Protein AF-A0A3E0H3P3-F1 (afdb_monomer_lite)

pLDDT: mean 79.98, std 15.92, range [43.03, 96.5]

Organism: NCBI:txid748120

Radius of gyration: 44.99 Å; chains: 1; bounding box: 65×54×140 Å

Sequence (161 aa):
MTDKDEIGQVSVKVLLSGLMDFRFHQYLTMQLLPVFYALLLLAALLVFAALNALAFWLSPIAGMVMLVITPLALIIVFAVIRAALEFLVMAYRIMQTVHSMDRIPSQVDNLNSKVDGISDDVDTFKSQIAHIQNKVDGVTDTISFLNVLSAPGRLSKKIFK

InterPro domains:
  IPR025557 Protein of unknown function DUF4282 [PF14110] (21-102)

Structure (mmCIF, N/CA/C/O backbone):
data_AF-A0A3E0H3P3-F1
#
_entry.id   AF-A0A3E0H3P3-F1
#
loop_
_atom_site.group_PDB
_atom_site.id
_atom_site.type_symbol
_atom_site.label_atom_id
_atom_site.label_alt_id
_atom_site.label_comp_id
_atom_site.label_asym_id
_atom_site.label_entity_id
_atom_site.label_seq_id
_atom_site.pdbx_PDB_ins_code
_atom_site.Cartn_x
_atom_site.Cartn_y
_atom_site.Cartn_z
_atom_site.occupancy
_atom_site.B_iso_or_equiv
_atom_site.auth_seq_id
_atom_site.auth_comp_id
_atom_site.auth_asym_id
_atom_site.auth_atom_id
_atom_site.pdbx_PDB_model_num
ATOM 1 N N . MET A 1 1 ? -7.401 -44.724 -35.260 1.00 51.75 1 MET A N 1
ATOM 2 C CA . MET A 1 1 ? -6.099 -44.086 -34.959 1.00 51.75 1 MET A CA 1
ATOM 3 C C . MET A 1 1 ? -6.359 -42.605 -34.676 1.00 51.75 1 MET A C 1
ATOM 5 O O . MET A 1 1 ? -5.791 -41.756 -35.339 1.00 51.75 1 MET A O 1
ATOM 9 N N . THR A 1 2 ? -7.300 -42.315 -33.762 1.00 54.94 2 THR A N 1
ATOM 10 C CA . THR A 1 2 ? -7.982 -41.003 -33.660 1.00 54.94 2 THR A CA 1
ATOM 11 C C . THR A 1 2 ? -8.506 -40.793 -32.234 1.00 54.94 2 THR A C 1
ATOM 13 O O . THR A 1 2 ? -9.690 -40.590 -32.025 1.00 54.94 2 THR A O 1
ATOM 16 N N . ASP A 1 3 ? -7.643 -40.982 -31.237 1.00 56.16 3 ASP A N 1
ATOM 17 C CA . ASP A 1 3 ? -8.025 -40.830 -29.816 1.00 56.16 3 ASP A CA 1
ATOM 18 C C . ASP A 1 3 ? -6.944 -40.106 -28.992 1.00 56.16 3 ASP A C 1
ATOM 20 O O . ASP A 1 3 ? -7.195 -39.589 -27.910 1.00 56.16 3 ASP A O 1
ATOM 24 N N . LYS A 1 4 ? -5.717 -39.982 -29.526 1.00 57.56 4 LYS A N 1
ATOM 25 C CA . LYS A 1 4 ? -4.612 -39.292 -28.839 1.00 57.56 4 LYS A CA 1
ATOM 26 C C . LYS A 1 4 ? -4.562 -37.785 -29.103 1.00 57.56 4 LYS A C 1
ATOM 28 O O . LYS A 1 4 ? -3.938 -37.061 -28.330 1.00 57.56 4 LYS A O 1
ATOM 33 N N . ASP A 1 5 ? -5.243 -37.312 -30.144 1.00 57.84 5 ASP A N 1
ATOM 34 C CA . ASP A 1 5 ? -5.150 -35.920 -30.599 1.00 57.84 5 ASP A CA 1
ATOM 35 C C . ASP A 1 5 ? -6.165 -35.008 -29.880 1.00 57.84 5 ASP A C 1
ATOM 37 O O . ASP A 1 5 ? -5.899 -33.826 -29.659 1.00 57.84 5 ASP A O 1
ATOM 41 N N . GLU A 1 6 ? -7.299 -35.561 -29.432 1.00 58.53 6 GLU A N 1
ATOM 42 C CA . GLU A 1 6 ? -8.328 -34.822 -28.685 1.00 58.53 6 GLU A CA 1
ATOM 43 C C . GLU A 1 6 ? -7.904 -34.538 -27.237 1.00 58.53 6 GLU A C 1
ATOM 45 O O . GLU A 1 6 ? -8.085 -33.427 -26.737 1.00 58.53 6 GLU A O 1
ATOM 50 N N . ILE A 1 7 ? -7.249 -35.496 -26.577 1.00 57.56 7 ILE A N 1
ATOM 51 C CA . ILE A 1 7 ? -6.833 -35.365 -25.170 1.00 57.56 7 ILE A CA 1
ATOM 52 C C . ILE A 1 7 ? -5.727 -34.304 -25.014 1.00 57.56 7 ILE A C 1
ATOM 54 O O . ILE A 1 7 ? -5.715 -33.543 -24.042 1.00 57.56 7 ILE A O 1
ATOM 58 N N . GLY A 1 8 ? -4.831 -34.189 -26.002 1.00 59.94 8 GLY A N 1
ATOM 59 C CA . GLY A 1 8 ? -3.791 -33.155 -26.032 1.00 59.94 8 GLY A CA 1
ATOM 60 C C . GLY A 1 8 ? -4.356 -31.743 -26.212 1.00 59.94 8 GLY A C 1
ATOM 61 O O . GLY A 1 8 ? -3.953 -30.819 -25.506 1.00 59.94 8 GLY A O 1
ATOM 62 N N . GLN A 1 9 ? -5.339 -31.576 -27.101 1.00 58.94 9 GLN A N 1
ATOM 63 C CA . GLN A 1 9 ? -5.977 -30.282 -27.368 1.00 58.94 9 GLN A CA 1
ATOM 64 C C . GLN A 1 9 ? -6.829 -29.799 -26.187 1.00 58.94 9 GLN A C 1
ATOM 66 O O . GLN A 1 9 ? -6.797 -28.615 -25.847 1.00 58.94 9 GLN A O 1
ATOM 71 N N . VAL A 1 10 ? -7.550 -30.704 -25.515 1.00 60.62 10 VAL A N 1
ATOM 72 C CA . VAL A 1 10 ? -8.340 -30.371 -24.319 1.00 60.62 10 VAL A CA 1
ATOM 73 C C . VAL A 1 10 ? -7.426 -29.944 -23.171 1.00 60.62 10 VAL A C 1
ATOM 75 O O . VAL A 1 10 ? -7.698 -28.932 -22.532 1.00 60.62 10 VAL A O 1
ATOM 78 N N . SER A 1 11 ? -6.301 -30.633 -22.959 1.00 61.62 11 SER A N 1
ATOM 79 C CA . SER A 1 11 ? -5.334 -30.270 -21.917 1.00 61.62 11 SER A CA 1
ATOM 80 C C . SER A 1 11 ? -4.722 -28.886 -22.162 1.00 61.62 11 SER A C 1
ATOM 82 O O . SER A 1 11 ? -4.732 -28.036 -21.274 1.00 61.62 11 SER A O 1
ATOM 84 N N . VAL A 1 12 ? -4.300 -28.587 -23.394 1.00 64.25 12 VAL A N 1
ATOM 85 C CA . VAL A 1 12 ? -3.736 -27.268 -23.735 1.00 64.25 12 VAL A CA 1
ATOM 86 C C . VAL A 1 12 ? -4.779 -26.155 -23.592 1.00 64.25 12 VAL A C 1
ATOM 88 O O . VAL A 1 12 ? -4.483 -25.097 -23.040 1.00 64.25 12 VAL A O 1
ATOM 91 N N . LYS A 1 13 ? -6.023 -26.384 -24.024 1.00 63.00 13 LYS A N 1
ATOM 92 C CA . LYS A 1 13 ? -7.090 -25.376 -23.950 1.00 63.00 13 LYS A CA 1
ATOM 93 C C . LYS A 1 13 ? -7.566 -25.125 -22.515 1.00 63.00 13 LYS A C 1
ATOM 95 O O . LYS A 1 13 ? -7.874 -23.984 -22.174 1.00 63.00 13 LYS A O 1
ATOM 100 N N . VAL A 1 14 ? -7.584 -26.156 -21.669 1.00 64.88 14 VAL A N 1
ATOM 101 C CA . VAL A 1 14 ? -7.892 -26.046 -20.233 1.00 64.88 14 VAL A CA 1
ATOM 102 C C . VAL A 1 14 ? -6.769 -25.320 -19.490 1.00 64.88 14 VAL A C 1
ATOM 104 O O . VAL A 1 14 ? -7.058 -24.429 -18.695 1.00 64.88 14 VAL A O 1
ATOM 107 N N . LEU A 1 15 ? -5.500 -25.608 -19.802 1.00 61.44 15 LEU A N 1
ATOM 108 C CA . LEU A 1 15 ? -4.360 -24.894 -19.217 1.00 61.44 15 LEU A CA 1
ATOM 109 C C . LEU A 1 15 ? -4.334 -23.415 -19.636 1.00 61.44 15 LEU A C 1
ATOM 111 O O . LEU A 1 15 ? -4.132 -22.549 -18.790 1.00 61.44 15 LEU A O 1
ATOM 115 N N . LEU A 1 16 ? -4.625 -23.101 -20.902 1.00 64.25 16 LEU A N 1
ATOM 116 C CA . LEU A 1 16 ? -4.730 -21.716 -21.380 1.00 64.25 16 LEU A CA 1
ATOM 117 C C . LEU A 1 16 ? -5.948 -20.974 -20.808 1.00 64.25 16 LEU A C 1
ATOM 119 O O . LEU A 1 16 ? -5.862 -19.774 -20.564 1.00 64.25 16 LEU A O 1
ATOM 123 N N . SER A 1 17 ? -7.059 -21.670 -20.552 1.00 64.50 17 SER A N 1
ATOM 124 C CA . SER A 1 17 ? -8.247 -21.066 -19.927 1.00 64.50 17 SER A CA 1
ATOM 125 C C . SER A 1 17 ? -8.041 -20.811 -18.432 1.00 64.50 17 SER A C 1
ATOM 127 O O . SER A 1 17 ? -8.492 -19.789 -17.931 1.00 64.50 17 SER A O 1
ATOM 129 N N . GLY A 1 18 ? -7.299 -21.679 -17.733 1.00 60.53 18 GLY A N 1
ATOM 130 C CA . GLY A 1 18 ? -6.905 -21.462 -16.337 1.00 60.53 18 GLY A CA 1
ATOM 131 C C . GLY A 1 18 ? -5.878 -20.336 -16.159 1.00 60.53 18 GLY A C 1
ATOM 132 O O . GLY A 1 18 ? -5.920 -19.621 -15.165 1.00 60.53 18 GLY A O 1
ATOM 133 N N . LEU A 1 19 ? -4.995 -20.125 -17.142 1.00 61.16 19 LEU A N 1
ATOM 134 C CA . LEU A 1 19 ? -4.059 -18.991 -17.180 1.00 61.16 19 LEU A CA 1
ATOM 135 C C . LEU A 1 19 ? -4.726 -17.655 -17.566 1.00 61.16 19 LEU A C 1
ATOM 137 O O . LEU A 1 19 ? -4.153 -16.602 -17.299 1.00 61.16 19 LEU A O 1
ATOM 141 N N . MET A 1 20 ? -5.923 -17.688 -18.166 1.00 63.06 20 MET A N 1
ATOM 142 C CA . MET A 1 20 ? -6.737 -16.509 -18.500 1.00 63.06 20 MET A CA 1
ATOM 143 C C . MET A 1 20 ? -7.925 -16.277 -17.550 1.00 63.06 20 MET A C 1
ATOM 145 O O . MET A 1 20 ? -8.772 -15.429 -17.840 1.00 63.06 20 MET A O 1
ATOM 149 N N . ASP A 1 21 ? -8.007 -16.966 -16.406 1.00 56.78 21 ASP A N 1
ATOM 150 C CA . ASP A 1 21 ? -9.011 -16.644 -15.386 1.00 56.78 21 ASP A CA 1
ATOM 151 C C . ASP A 1 21 ? -8.553 -15.438 -14.548 1.00 56.78 21 ASP A C 1
ATOM 153 O O . ASP A 1 21 ? -8.061 -15.540 -13.426 1.00 56.78 21 ASP A O 1
ATOM 157 N N . PHE A 1 22 ? -8.695 -14.252 -15.140 1.00 57.97 22 PHE A N 1
ATOM 158 C CA . PHE A 1 22 ? -8.432 -12.956 -14.510 1.00 57.97 22 PHE A CA 1
ATOM 159 C C . PHE A 1 22 ? -9.593 -12.489 -13.615 1.00 57.97 22 PHE A C 1
ATOM 161 O O . PHE A 1 22 ? -9.761 -11.287 -13.385 1.00 57.97 22 PHE A O 1
ATO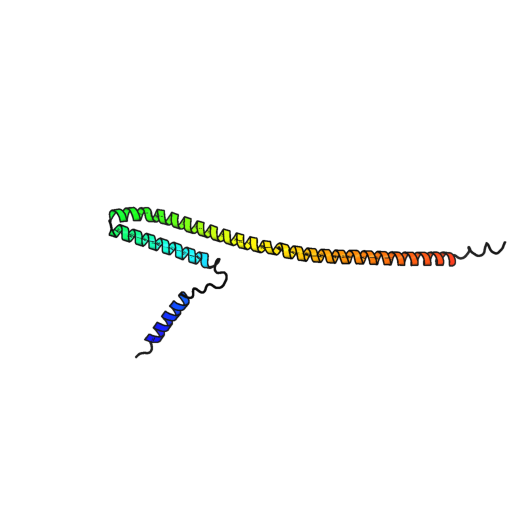M 168 N N . ARG A 1 23 ? -10.432 -13.399 -13.093 1.00 53.72 23 ARG A N 1
ATOM 169 C CA . ARG A 1 23 ? -11.487 -13.050 -12.132 1.00 53.72 23 ARG A CA 1
ATOM 170 C C . ARG A 1 23 ? -10.904 -12.756 -10.750 1.00 53.72 23 ARG A C 1
ATOM 172 O O . ARG A 1 23 ? -11.091 -13.494 -9.790 1.00 53.72 23 ARG A O 1
ATOM 179 N N . PHE A 1 24 ? -10.294 -11.582 -10.640 1.00 47.59 24 PHE A N 1
ATOM 180 C CA . PHE A 1 24 ? -9.865 -10.937 -9.405 1.00 47.59 24 PHE A CA 1
ATOM 181 C C . PHE A 1 24 ? -11.060 -10.618 -8.492 1.00 47.59 24 PHE A C 1
ATOM 183 O O . PHE A 1 24 ? -11.578 -9.505 -8.480 1.00 47.59 24 PHE A O 1
ATOM 190 N N . HIS A 1 25 ? -11.508 -11.592 -7.708 1.00 47.91 25 HIS A N 1
ATOM 191 C CA . HIS A 1 25 ? -12.304 -11.334 -6.515 1.00 47.91 25 HIS A CA 1
ATOM 192 C C . HIS A 1 25 ? -11.373 -11.594 -5.334 1.00 47.91 25 HIS A C 1
ATOM 194 O O . HIS A 1 25 ? -10.915 -12.720 -5.181 1.00 47.91 25 HIS A O 1
ATOM 200 N N . GLN A 1 26 ? -11.131 -10.560 -4.513 1.00 47.66 26 GLN A N 1
ATOM 201 C CA . GLN A 1 26 ? -10.590 -10.655 -3.143 1.00 47.66 26 GLN A CA 1
ATOM 202 C C . GLN A 1 26 ? -9.058 -10.437 -2.978 1.00 47.66 26 GLN A C 1
ATOM 204 O O . GLN A 1 26 ? -8.245 -11.333 -3.147 1.00 47.66 26 GLN A O 1
ATOM 209 N N . TYR A 1 27 ? -8.675 -9.210 -2.585 1.00 43.03 27 TYR A N 1
ATOM 210 C CA . TYR A 1 27 ? -7.400 -8.822 -1.930 1.00 43.03 27 TYR A CA 1
ATOM 211 C C . TYR A 1 27 ? -6.058 -9.265 -2.565 1.00 43.03 27 TYR A C 1
ATOM 213 O O . TYR A 1 27 ? -5.101 -9.582 -1.861 1.00 43.03 27 TYR A O 1
ATOM 221 N N . LEU A 1 28 ? -5.934 -9.211 -3.894 1.00 48.31 28 LEU A N 1
ATOM 222 C CA . LEU A 1 28 ? -4.704 -9.576 -4.617 1.00 48.31 28 LEU A CA 1
ATOM 223 C C . LEU A 1 28 ? -3.555 -8.540 -4.586 1.00 48.31 28 LEU A C 1
ATOM 225 O O . LEU A 1 28 ? -2.496 -8.780 -5.166 1.00 48.31 28 LEU A O 1
ATOM 229 N N . THR A 1 29 ? -3.704 -7.392 -3.927 1.00 56.38 29 THR A N 1
ATOM 230 C CA . THR A 1 29 ? -2.728 -6.288 -4.027 1.00 56.38 29 THR A CA 1
ATOM 231 C C . THR A 1 29 ? -1.360 -6.595 -3.413 1.00 56.38 29 THR A C 1
ATOM 233 O O . THR A 1 29 ? -0.354 -6.106 -3.919 1.00 56.38 29 THR A O 1
ATOM 236 N N . MET A 1 30 ? -1.279 -7.432 -2.373 1.00 54.88 30 MET A N 1
ATOM 237 C CA . MET A 1 30 ? -0.003 -7.680 -1.683 1.00 54.88 30 MET A CA 1
ATOM 238 C C . MET A 1 30 ? 0.795 -8.859 -2.253 1.00 54.88 30 MET A C 1
ATOM 240 O O . MET A 1 30 ? 2.020 -8.876 -2.158 1.00 54.88 30 MET A O 1
ATOM 244 N N . GLN A 1 31 ? 0.116 -9.833 -2.867 1.00 56.31 31 GLN A N 1
ATOM 245 C CA . GLN A 1 31 ? 0.744 -11.049 -3.395 1.00 56.31 31 GLN A CA 1
ATOM 246 C C . GLN A 1 31 ? 1.089 -10.939 -4.888 1.00 56.31 31 GLN A C 1
ATOM 248 O O . GLN A 1 31 ? 2.040 -11.571 -5.343 1.00 56.31 31 GLN A O 1
ATOM 253 N N . LEU A 1 32 ? 0.379 -10.092 -5.646 1.00 62.34 32 LEU A N 1
ATOM 254 C CA . LEU A 1 32 ? 0.699 -9.826 -7.051 1.00 62.34 32 LEU A CA 1
ATOM 255 C C . LEU A 1 32 ? 1.846 -8.834 -7.250 1.00 62.34 32 LEU A C 1
ATOM 257 O O . LEU A 1 32 ? 2.364 -8.752 -8.357 1.00 62.34 32 LEU A O 1
ATOM 261 N N . LEU A 1 33 ? 2.265 -8.088 -6.224 1.00 72.44 33 LEU A N 1
ATOM 262 C CA . LEU A 1 33 ? 3.314 -7.074 -6.359 1.00 72.44 33 LEU A CA 1
ATOM 263 C C . LEU A 1 33 ? 4.630 -7.599 -6.985 1.00 72.44 33 LEU A C 1
ATOM 265 O O . LEU A 1 33 ? 5.115 -6.966 -7.926 1.00 72.44 33 LEU A O 1
ATOM 269 N N . PRO A 1 34 ? 5.194 -8.755 -6.566 1.00 73.56 34 PRO A N 1
ATOM 270 C CA . PRO A 1 34 ? 6.379 -9.317 -7.222 1.00 73.56 34 PRO A CA 1
ATOM 271 C C . PRO A 1 34 ? 6.110 -9.812 -8.653 1.00 73.56 34 PRO A C 1
ATOM 273 O O . PRO A 1 34 ? 6.991 -9.723 -9.507 1.00 73.56 34 PRO A O 1
ATOM 276 N N . VAL A 1 35 ? 4.898 -10.292 -8.946 1.00 81.00 35 VAL A N 1
ATOM 277 C CA . VAL A 1 35 ? 4.508 -10.722 -10.301 1.00 81.00 35 VAL A CA 1
ATOM 278 C C . VAL A 1 35 ? 4.375 -9.512 -11.226 1.00 81.00 35 VAL A C 1
ATOM 280 O O . VAL A 1 35 ? 4.874 -9.530 -12.346 1.00 81.00 35 VAL A O 1
ATOM 283 N N . PHE A 1 36 ? 3.768 -8.432 -10.742 1.00 83.88 36 PHE A N 1
ATOM 284 C CA . PHE A 1 36 ? 3.621 -7.173 -11.463 1.00 83.88 36 PHE A CA 1
ATOM 285 C C . PHE A 1 36 ? 4.977 -6.505 -11.721 1.00 83.88 36 PHE A C 1
ATOM 287 O O . PHE A 1 36 ? 5.219 -6.011 -12.819 1.00 83.88 36 PHE A O 1
ATOM 294 N N . TYR A 1 37 ? 5.897 -6.572 -10.754 1.00 84.56 37 TYR A N 1
ATOM 295 C CA . TYR A 1 37 ? 7.298 -6.191 -10.938 1.00 84.56 37 TYR A CA 1
ATOM 296 C C . TYR A 1 37 ? 7.964 -6.974 -12.078 1.00 84.56 37 TYR A C 1
ATOM 298 O O . TYR A 1 37 ? 8.523 -6.368 -12.993 1.00 84.56 37 TYR A O 1
ATOM 306 N N . ALA A 1 38 ? 7.877 -8.309 -12.054 1.00 85.50 38 ALA A N 1
ATOM 307 C CA . ALA A 1 38 ? 8.474 -9.156 -13.084 1.00 85.50 38 ALA A CA 1
ATOM 308 C C . ALA A 1 38 ? 7.855 -8.889 -14.465 1.00 85.50 38 ALA A C 1
ATOM 310 O O . ALA A 1 38 ? 8.576 -8.816 -15.457 1.00 85.50 38 ALA A O 1
ATOM 311 N N . LEU A 1 39 ? 6.538 -8.675 -14.517 1.00 88.81 39 LEU A N 1
ATOM 312 C CA . LEU A 1 39 ? 5.802 -8.344 -15.733 1.00 88.81 39 LEU A CA 1
ATOM 313 C C . LEU A 1 39 ? 6.234 -6.991 -16.318 1.00 88.81 39 LEU A C 1
ATOM 315 O O . LEU A 1 39 ? 6.547 -6.923 -17.503 1.00 88.81 39 LEU A O 1
ATOM 319 N N . LEU A 1 40 ? 6.272 -5.925 -15.510 1.00 89.25 40 LEU A N 1
ATOM 320 C CA . LEU A 1 40 ? 6.684 -4.589 -15.960 1.00 89.25 40 LEU A CA 1
ATOM 321 C C . LEU A 1 40 ? 8.141 -4.571 -16.414 1.00 89.25 40 LEU A C 1
ATOM 323 O O . LEU A 1 40 ? 8.457 -3.972 -17.441 1.00 89.25 40 LEU A O 1
ATOM 327 N N . LEU A 1 41 ? 9.019 -5.243 -15.670 1.00 89.88 41 LEU A N 1
ATOM 328 C CA . LEU A 1 41 ? 10.426 -5.357 -16.028 1.00 89.88 41 LEU A CA 1
ATOM 329 C C . LEU A 1 41 ? 10.598 -6.112 -17.352 1.00 89.88 41 LEU A C 1
ATOM 331 O O . LEU A 1 41 ? 11.343 -5.665 -18.222 1.00 89.88 41 LEU A O 1
ATOM 335 N N . LEU A 1 42 ? 9.886 -7.227 -17.528 1.00 92.88 42 LEU A N 1
ATOM 336 C CA . LEU A 1 42 ? 9.919 -8.023 -18.753 1.00 92.88 42 LEU A CA 1
ATOM 337 C C . LEU A 1 42 ? 9.345 -7.249 -19.944 1.00 92.88 42 LEU A C 1
ATOM 339 O O . LEU A 1 42 ? 9.941 -7.258 -21.019 1.00 92.88 42 LEU A O 1
ATOM 343 N N . ALA A 1 43 ? 8.240 -6.527 -19.753 1.00 93.69 43 ALA A N 1
ATOM 344 C CA . ALA A 1 43 ? 7.664 -5.659 -20.775 1.00 93.69 43 ALA A CA 1
ATOM 345 C C . ALA A 1 43 ? 8.635 -4.538 -21.174 1.00 93.69 43 ALA A C 1
ATOM 347 O O . ALA A 1 43 ? 8.861 -4.323 -22.363 1.00 93.69 43 ALA A O 1
ATOM 348 N N . ALA A 1 44 ? 9.267 -3.868 -20.205 1.00 93.00 44 ALA A N 1
ATOM 349 C CA . ALA A 1 44 ? 10.286 -2.858 -20.475 1.00 93.00 44 ALA A CA 1
ATOM 350 C C . ALA A 1 44 ? 11.471 -3.451 -21.251 1.00 93.00 44 ALA A C 1
ATOM 352 O O . ALA A 1 44 ? 11.909 -2.868 -22.240 1.00 93.00 44 ALA A O 1
ATOM 353 N N . LEU A 1 45 ? 11.948 -4.636 -20.863 1.00 95.06 45 LEU A N 1
ATOM 354 C CA . LEU A 1 45 ? 13.033 -5.331 -21.554 1.00 95.06 45 LEU A CA 1
ATOM 355 C C . LEU A 1 45 ? 12.660 -5.640 -23.011 1.00 95.06 45 LEU A C 1
ATOM 357 O O . LEU A 1 45 ? 13.444 -5.340 -23.909 1.00 95.06 45 LEU A O 1
ATOM 361 N N . LEU A 1 46 ? 11.453 -6.156 -23.265 1.00 96.00 46 LEU A N 1
ATOM 362 C CA . LEU A 1 46 ? 10.954 -6.397 -24.624 1.00 96.00 46 LEU A CA 1
ATOM 363 C C . LEU A 1 46 ? 10.854 -5.108 -25.445 1.00 96.00 46 LEU A C 1
ATOM 365 O O . LEU A 1 46 ? 11.236 -5.104 -26.614 1.00 96.00 46 LEU A O 1
ATOM 369 N N . VAL A 1 47 ? 10.394 -4.009 -24.842 1.00 96.50 47 VAL A N 1
ATOM 370 C CA . VAL A 1 47 ? 10.338 -2.697 -25.502 1.00 96.50 47 VAL A CA 1
ATOM 371 C C . VAL A 1 47 ? 11.741 -2.230 -25.883 1.00 96.50 47 VAL A C 1
ATOM 373 O O . VAL A 1 47 ? 11.968 -1.887 -27.041 1.00 96.50 47 VAL A O 1
ATOM 376 N N . PHE A 1 48 ? 12.711 -2.269 -24.966 1.00 95.94 48 PHE A N 1
ATOM 377 C CA . PHE A 1 48 ? 14.094 -1.905 -25.286 1.00 95.94 48 PHE A CA 1
ATOM 378 C C . PHE A 1 48 ? 14.705 -2.831 -26.342 1.00 95.94 48 PHE A C 1
ATOM 380 O O . PHE A 1 48 ? 15.400 -2.347 -27.234 1.00 95.94 48 PHE A O 1
ATOM 387 N N . ALA A 1 49 ? 14.425 -4.134 -26.301 1.00 95.38 49 ALA A N 1
ATOM 388 C CA . ALA A 1 49 ? 14.885 -5.080 -27.314 1.00 95.38 49 ALA A CA 1
ATOM 389 C C . ALA A 1 49 ? 14.308 -4.755 -28.703 1.00 95.38 49 ALA A C 1
ATOM 391 O O . ALA A 1 49 ? 15.055 -4.703 -29.680 1.00 95.38 49 ALA A O 1
ATOM 392 N N . ALA A 1 50 ? 13.008 -4.460 -28.787 1.00 96.00 50 ALA A N 1
ATOM 393 C CA . ALA A 1 50 ? 12.353 -4.053 -30.027 1.00 96.00 50 ALA A CA 1
ATOM 394 C C . ALA A 1 50 ? 12.906 -2.722 -30.557 1.00 96.00 50 ALA A C 1
ATOM 396 O O . ALA A 1 50 ? 13.182 -2.604 -31.750 1.00 96.00 50 ALA A O 1
ATOM 397 N N . LEU A 1 51 ? 13.131 -1.739 -29.677 1.00 94.44 51 LEU A N 1
ATOM 398 C CA . LEU A 1 51 ? 13.733 -0.456 -30.048 1.00 94.44 51 LEU A CA 1
ATOM 399 C C . LEU A 1 51 ? 15.166 -0.623 -30.565 1.00 94.44 51 LEU A C 1
ATOM 401 O O . LEU A 1 51 ? 15.530 0.02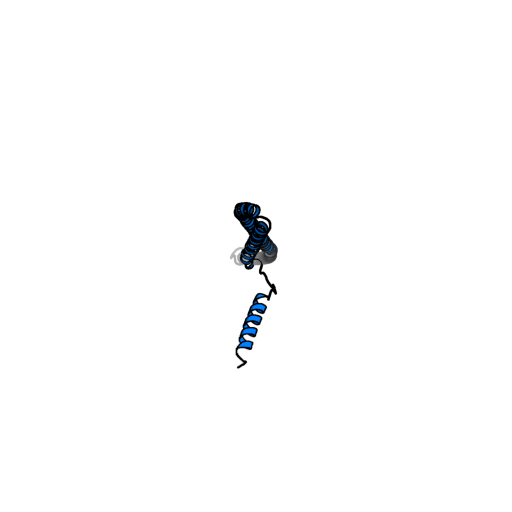0 -31.545 1.00 94.44 51 LEU A O 1
ATOM 405 N N . ASN A 1 52 ? 15.968 -1.501 -29.957 1.00 95.38 52 ASN A N 1
ATOM 406 C CA . ASN A 1 52 ? 17.306 -1.816 -30.460 1.00 95.38 52 ASN A CA 1
ATOM 407 C C . ASN A 1 52 ? 17.233 -2.500 -31.830 1.00 95.38 52 ASN A C 1
ATOM 409 O O . ASN A 1 52 ? 17.914 -2.068 -32.755 1.00 95.38 52 ASN A O 1
ATOM 413 N N . ALA A 1 53 ? 16.378 -3.513 -31.997 1.00 95.12 53 ALA A N 1
ATOM 414 C CA . ALA A 1 53 ? 16.198 -4.195 -33.280 1.00 95.12 53 ALA A CA 1
ATOM 415 C C . ALA A 1 53 ? 15.768 -3.225 -34.392 1.00 95.12 53 ALA A C 1
ATOM 417 O O . ALA A 1 53 ? 16.314 -3.258 -35.494 1.00 95.12 53 ALA A O 1
ATOM 418 N N . LEU A 1 54 ? 14.846 -2.310 -34.085 1.00 95.75 54 LEU A N 1
ATOM 419 C CA . LEU A 1 54 ? 14.406 -1.269 -35.008 1.00 95.75 54 LEU A CA 1
ATOM 420 C C . LEU A 1 54 ? 15.530 -0.270 -35.323 1.00 95.75 54 LEU A C 1
ATOM 422 O O . LEU A 1 54 ? 15.694 0.121 -36.477 1.00 95.75 54 LEU A O 1
ATOM 426 N N 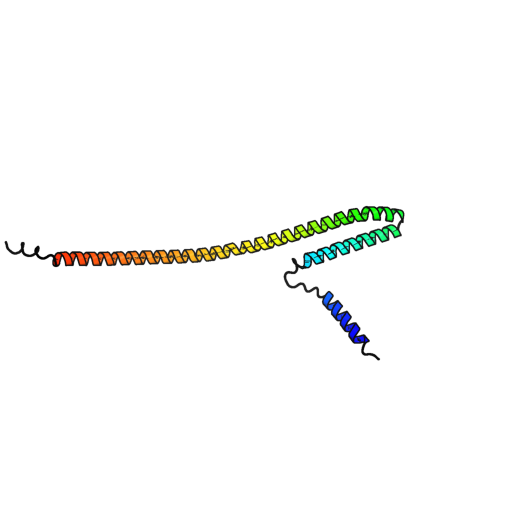. ALA A 1 55 ? 16.338 0.108 -34.328 1.00 94.62 55 ALA A N 1
ATOM 427 C CA . ALA A 1 55 ? 17.493 0.980 -34.533 1.00 94.62 55 ALA A CA 1
ATOM 428 C C . ALA A 1 55 ? 18.516 0.344 -35.484 1.00 94.62 55 ALA A C 1
ATOM 430 O O . ALA A 1 55 ? 18.979 1.014 -36.404 1.00 94.62 55 ALA A O 1
ATOM 431 N N . PHE A 1 56 ? 18.804 -0.952 -35.323 1.00 94.19 56 PHE A N 1
ATOM 432 C CA . PHE A 1 56 ? 19.657 -1.705 -36.247 1.00 94.19 56 PHE A CA 1
ATOM 433 C C . PHE A 1 56 ? 19.049 -1.839 -37.645 1.00 94.19 56 PHE A C 1
ATOM 435 O O . PHE A 1 56 ? 19.790 -1.794 -38.625 1.00 94.19 56 PHE A O 1
ATOM 442 N N . TRP A 1 57 ? 17.722 -1.963 -37.746 1.00 95.44 57 TRP A N 1
ATOM 443 C CA . TRP A 1 57 ? 17.024 -2.013 -39.031 1.00 95.44 57 TRP A CA 1
ATOM 444 C C . TRP A 1 57 ? 17.165 -0.700 -39.812 1.00 95.44 57 TRP A C 1
ATOM 446 O O . TRP A 1 57 ? 17.374 -0.726 -41.022 1.00 95.44 57 TRP A O 1
ATOM 456 N N . LEU A 1 58 ? 17.064 0.452 -39.140 1.00 92.19 58 LEU A N 1
ATOM 457 C CA . LEU A 1 58 ? 17.224 1.758 -39.788 1.00 92.19 58 LEU A CA 1
ATOM 458 C C . LEU A 1 58 ? 18.692 2.089 -40.092 1.00 92.19 58 LEU A C 1
ATOM 460 O O . LEU A 1 58 ? 18.985 2.631 -41.156 1.00 92.19 58 LEU A O 1
ATOM 464 N N . SER A 1 59 ? 19.610 1.835 -39.153 1.00 95.19 59 SER A N 1
ATOM 465 C CA . SER A 1 59 ? 21.030 2.165 -39.313 1.00 95.19 59 SER A CA 1
ATOM 466 C C . SER A 1 59 ? 21.934 1.399 -38.331 1.00 95.19 59 SER A C 1
ATOM 468 O O . SER A 1 59 ? 21.738 1.485 -37.116 1.00 95.19 59 SER A O 1
ATOM 470 N N . PRO A 1 60 ? 23.016 0.747 -38.804 1.00 93.12 60 PRO A N 1
ATOM 471 C CA . PRO A 1 60 ? 23.944 0.016 -37.933 1.00 93.12 60 PRO A CA 1
ATOM 472 C C . PRO A 1 60 ? 24.632 0.881 -36.864 1.00 93.12 60 PRO A C 1
ATOM 474 O O . PRO A 1 60 ? 24.825 0.442 -35.731 1.00 93.12 60 PRO A O 1
ATOM 477 N N . ILE A 1 61 ? 24.986 2.127 -37.200 1.00 92.81 61 ILE A N 1
ATOM 478 C CA . ILE A 1 61 ? 25.628 3.066 -36.264 1.00 92.81 61 ILE A CA 1
ATOM 479 C C . ILE A 1 61 ? 24.647 3.537 -35.193 1.00 92.81 61 ILE A C 1
ATOM 481 O O . ILE A 1 61 ? 25.016 3.609 -34.020 1.00 92.81 61 ILE A O 1
ATOM 485 N N . ALA A 1 62 ? 23.394 3.804 -35.573 1.00 92.69 62 ALA A N 1
ATOM 486 C CA . ALA A 1 62 ? 22.353 4.148 -34.611 1.00 92.69 62 ALA A CA 1
ATOM 487 C C . ALA A 1 62 ? 22.124 2.995 -33.623 1.00 92.69 62 ALA A C 1
ATOM 489 O O . ALA A 1 62 ? 22.051 3.237 -32.420 1.00 92.69 62 ALA A O 1
ATOM 490 N N . GLY A 1 63 ? 22.105 1.750 -34.114 1.00 94.19 63 GLY A N 1
ATOM 491 C CA . GLY A 1 63 ? 22.029 0.546 -33.285 1.00 94.19 63 GLY A CA 1
ATOM 492 C C . GLY A 1 63 ? 23.155 0.450 -32.251 1.00 94.19 63 GLY A C 1
ATOM 493 O O . GLY A 1 63 ? 22.879 0.226 -31.076 1.00 94.19 63 GLY A O 1
ATOM 494 N N . MET A 1 64 ? 24.412 0.699 -32.639 1.00 93.00 64 MET A N 1
ATOM 495 C CA . MET A 1 64 ? 25.540 0.679 -31.692 1.00 93.00 64 MET A CA 1
ATOM 496 C C . MET A 1 64 ? 25.421 1.739 -30.593 1.00 93.00 64 MET A C 1
ATOM 498 O O . MET A 1 64 ? 25.657 1.437 -29.424 1.00 93.00 64 MET A O 1
ATOM 502 N N . VAL A 1 65 ? 25.027 2.968 -30.941 1.00 95.00 65 VAL A N 1
ATOM 503 C CA . VAL A 1 65 ? 24.813 4.036 -29.949 1.00 95.00 65 VAL A CA 1
ATOM 504 C C . VAL A 1 65 ? 23.680 3.661 -28.991 1.00 95.00 65 VAL A C 1
ATOM 506 O O . VAL A 1 65 ? 23.830 3.785 -27.775 1.00 95.00 65 VAL A O 1
ATOM 509 N N . MET A 1 66 ? 22.569 3.144 -29.523 1.00 93.88 66 MET A N 1
ATOM 510 C CA . MET A 1 66 ? 21.429 2.690 -28.723 1.00 93.88 66 MET A CA 1
ATOM 511 C C . MET A 1 66 ? 21.832 1.560 -27.769 1.00 93.88 66 MET A C 1
ATOM 513 O O . MET A 1 66 ? 21.451 1.578 -26.601 1.00 93.88 66 MET A O 1
ATOM 517 N N . LEU A 1 67 ? 22.670 0.624 -28.214 1.00 93.69 67 LEU A N 1
ATOM 518 C CA . LEU A 1 67 ? 23.117 -0.514 -27.413 1.00 93.69 67 LEU A CA 1
ATOM 519 C C . LEU A 1 67 ? 23.983 -0.098 -26.213 1.00 93.69 67 LEU A C 1
ATOM 521 O O . LEU A 1 67 ? 23.920 -0.745 -25.171 1.00 93.69 67 LEU A O 1
ATOM 525 N N . VAL A 1 68 ? 24.734 1.005 -26.317 1.00 94.94 68 VAL A N 1
ATOM 526 C CA . VAL A 1 68 ? 25.497 1.587 -25.195 1.00 94.94 68 VAL A CA 1
ATOM 527 C C . VAL A 1 68 ? 24.590 2.358 -24.229 1.00 94.94 68 VAL A C 1
ATOM 529 O O . VAL A 1 68 ? 24.787 2.304 -23.017 1.00 94.94 68 VAL A O 1
ATOM 532 N N . ILE A 1 69 ? 23.568 3.049 -24.740 1.00 95.06 69 ILE A N 1
ATOM 533 C CA . ILE A 1 69 ? 22.616 3.824 -23.923 1.00 95.06 69 ILE A CA 1
ATOM 534 C C . ILE A 1 69 ? 21.607 2.910 -23.210 1.00 95.06 69 ILE A C 1
ATOM 536 O O . ILE A 1 69 ? 21.207 3.182 -22.079 1.00 95.06 69 ILE A O 1
ATOM 540 N N . THR A 1 70 ? 21.219 1.804 -23.843 1.00 94.69 70 THR A N 1
ATOM 541 C CA . THR A 1 70 ? 20.232 0.838 -23.339 1.00 94.69 70 THR A CA 1
ATOM 542 C C . THR A 1 70 ? 20.517 0.334 -21.922 1.00 94.69 70 THR A C 1
ATOM 544 O O . THR A 1 70 ? 19.600 0.403 -21.107 1.00 94.69 70 THR A O 1
ATOM 547 N N . PRO A 1 71 ? 21.724 -0.143 -21.555 1.00 94.31 71 PRO A N 1
ATOM 548 C CA . PRO A 1 71 ? 21.985 -0.593 -20.187 1.00 94.31 71 PRO A CA 1
ATOM 549 C C . PRO A 1 71 ? 21.820 0.534 -19.160 1.00 94.31 71 PRO A C 1
ATOM 551 O O . PRO A 1 71 ? 21.285 0.295 -18.079 1.00 94.31 71 PRO A O 1
ATOM 554 N N . LEU A 1 72 ? 22.198 1.771 -19.501 1.00 95.69 72 LEU A N 1
ATOM 555 C CA . LEU A 1 72 ? 22.002 2.927 -18.624 1.00 95.69 72 LEU A CA 1
ATOM 556 C C . LEU A 1 72 ? 20.509 3.248 -18.453 1.00 95.69 72 LEU A C 1
ATOM 558 O O . LEU A 1 72 ? 20.034 3.447 -17.335 1.00 95.69 72 LEU A O 1
ATOM 562 N N . ALA A 1 73 ? 19.751 3.223 -19.550 1.00 94.69 73 ALA A N 1
ATOM 563 C CA . ALA A 1 73 ? 18.306 3.421 -19.532 1.00 94.69 73 ALA A CA 1
ATOM 564 C C . ALA A 1 73 ? 17.575 2.316 -18.745 1.00 94.69 73 ALA A C 1
ATOM 566 O O . ALA A 1 73 ? 16.666 2.617 -17.972 1.00 94.69 73 ALA A O 1
ATOM 567 N N . LEU A 1 74 ? 18.000 1.054 -18.871 1.00 93.44 74 LEU A N 1
ATOM 568 C CA . LEU A 1 74 ? 17.436 -0.073 -18.125 1.00 93.44 74 LEU A CA 1
ATOM 569 C C . LEU A 1 74 ? 17.664 0.052 -16.618 1.00 93.44 74 LEU A C 1
ATOM 571 O O . LEU A 1 74 ? 16.746 -0.241 -15.859 1.00 93.44 74 LEU A O 1
ATOM 575 N N . ILE A 1 75 ? 18.834 0.522 -16.172 1.00 95.06 75 ILE A N 1
ATOM 576 C CA . ILE A 1 75 ? 19.096 0.763 -14.741 1.00 95.06 75 ILE A CA 1
ATOM 577 C C . ILE A 1 75 ? 18.145 1.832 -14.193 1.00 95.06 75 ILE A C 1
ATOM 579 O O . ILE A 1 75 ? 17.578 1.655 -13.115 1.00 95.06 75 ILE A O 1
ATOM 583 N N . ILE A 1 76 ? 17.935 2.919 -14.940 1.00 95.31 76 ILE A N 1
ATOM 584 C CA . ILE A 1 76 ? 17.008 3.987 -14.543 1.00 95.31 76 ILE A CA 1
ATOM 585 C C . ILE A 1 76 ? 15.580 3.445 -14.468 1.00 95.31 76 ILE A C 1
ATOM 587 O O . ILE A 1 76 ? 14.906 3.642 -13.462 1.00 95.31 76 ILE A O 1
ATOM 591 N N . VAL A 1 77 ? 15.120 2.724 -15.492 1.00 92.56 77 VAL A N 1
ATOM 592 C CA . VAL A 1 77 ? 13.767 2.145 -15.517 1.00 92.56 77 VAL A CA 1
ATOM 593 C C . VAL A 1 77 ? 13.578 1.125 -14.397 1.00 92.56 77 VAL A C 1
ATOM 595 O O . VAL A 1 77 ? 12.562 1.164 -13.708 1.00 92.56 77 VAL A O 1
ATOM 598 N N . PHE A 1 78 ? 14.570 0.270 -14.146 1.00 91.69 78 PHE A N 1
ATOM 599 C CA . PHE A 1 78 ? 14.581 -0.648 -13.010 1.00 91.69 78 PHE A CA 1
ATOM 600 C C . PHE A 1 78 ? 14.440 0.101 -11.679 1.00 91.69 78 PHE A C 1
ATOM 602 O O . PHE A 1 78 ? 13.603 -0.262 -10.852 1.00 91.69 78 PHE A O 1
ATOM 609 N N . ALA A 1 79 ? 15.220 1.167 -11.479 1.00 93.88 79 ALA A N 1
ATOM 610 C CA . ALA A 1 79 ? 15.173 1.979 -10.269 1.00 93.88 79 ALA A CA 1
ATOM 611 C C . ALA A 1 79 ? 13.822 2.691 -10.100 1.00 93.88 79 ALA A C 1
ATOM 613 O O . ALA A 1 79 ? 13.270 2.696 -9.003 1.00 93.88 79 ALA A O 1
ATOM 614 N N . VAL A 1 80 ? 13.261 3.240 -11.180 1.00 93.81 80 VAL A N 1
ATOM 615 C CA . VAL A 1 80 ? 11.954 3.913 -11.168 1.00 93.81 80 VAL A CA 1
ATOM 616 C C . VAL A 1 80 ? 10.828 2.925 -10.874 1.00 93.81 80 VAL A C 1
ATOM 618 O O . VAL A 1 80 ? 10.009 3.202 -10.002 1.00 93.81 80 VAL A O 1
ATOM 621 N N . ILE A 1 81 ? 10.795 1.765 -11.539 1.00 88.00 81 ILE A N 1
ATOM 622 C CA . ILE A 1 81 ? 9.803 0.711 -11.265 1.00 88.00 81 ILE A CA 1
ATOM 623 C C . ILE A 1 81 ? 9.911 0.273 -9.804 1.00 88.00 81 ILE A C 1
ATOM 625 O O . ILE A 1 81 ? 8.898 0.191 -9.111 1.00 88.00 81 ILE A O 1
ATOM 629 N N . ARG A 1 82 ? 11.132 0.045 -9.310 1.00 89.12 82 ARG A N 1
ATOM 630 C CA . ARG A 1 82 ? 11.371 -0.316 -7.912 1.00 89.12 82 ARG A CA 1
ATOM 631 C C . ARG A 1 82 ? 10.836 0.748 -6.952 1.00 89.12 82 ARG A C 1
ATOM 633 O O . ARG A 1 82 ? 10.062 0.409 -6.063 1.00 89.12 82 ARG A O 1
ATOM 640 N N . ALA A 1 83 ? 11.187 2.016 -7.156 1.00 90.31 83 ALA A N 1
ATOM 641 C CA . ALA A 1 83 ? 10.743 3.120 -6.307 1.00 90.31 83 ALA A CA 1
ATOM 642 C C . ALA A 1 83 ? 9.217 3.303 -6.339 1.00 90.31 83 ALA A C 1
ATOM 644 O O . ALA A 1 83 ? 8.591 3.486 -5.297 1.00 90.31 83 ALA A O 1
ATOM 645 N N . ALA A 1 84 ? 8.603 3.208 -7.521 1.00 87.38 84 ALA A N 1
ATOM 646 C CA . ALA A 1 84 ? 7.158 3.330 -7.682 1.00 87.38 84 ALA A CA 1
ATOM 647 C C . ALA A 1 84 ? 6.405 2.217 -6.940 1.00 87.38 84 ALA A C 1
ATOM 649 O O . ALA A 1 84 ? 5.395 2.476 -6.284 1.00 87.38 84 ALA A O 1
ATOM 650 N N . LEU A 1 85 ? 6.907 0.982 -7.003 1.00 85.56 85 LEU A N 1
ATOM 651 C CA . LEU A 1 85 ? 6.302 -0.147 -6.302 1.00 85.56 85 LEU A CA 1
ATOM 652 C C . LEU A 1 85 ? 6.543 -0.091 -4.793 1.00 85.56 85 LEU A C 1
ATOM 654 O O . LEU A 1 85 ? 5.611 -0.347 -4.037 1.00 85.56 85 LEU A O 1
ATOM 658 N N . GLU A 1 86 ? 7.743 0.280 -4.342 1.00 85.75 86 GLU A N 1
ATOM 659 C CA . GLU A 1 86 ? 8.029 0.512 -2.918 1.00 85.75 86 GLU A CA 1
ATOM 660 C C . GLU A 1 86 ? 7.096 1.589 -2.339 1.00 85.75 86 GLU A C 1
ATOM 662 O O . GLU A 1 86 ? 6.507 1.396 -1.272 1.00 85.75 86 GLU A O 1
ATOM 667 N N . PHE A 1 87 ? 6.877 2.677 -3.081 1.00 87.12 87 PHE A N 1
ATOM 668 C CA . PHE A 1 87 ? 5.926 3.723 -2.713 1.00 87.12 87 PHE A CA 1
ATOM 669 C C . PHE A 1 87 ? 4.485 3.200 -2.643 1.00 87.12 87 PHE A C 1
ATOM 671 O O . PHE A 1 87 ? 3.779 3.467 -1.670 1.00 87.12 87 PHE A O 1
ATOM 678 N N . LEU A 1 88 ? 4.052 2.404 -3.624 1.00 84.81 88 LEU A N 1
ATOM 679 C CA . LEU A 1 88 ? 2.716 1.802 -3.636 1.00 84.81 88 LEU A CA 1
ATOM 680 C C . LEU A 1 88 ? 2.508 0.849 -2.448 1.00 84.81 88 LEU A C 1
ATOM 682 O O . LEU A 1 88 ? 1.464 0.901 -1.796 1.00 84.81 88 LEU A O 1
ATOM 686 N N . VAL A 1 89 ? 3.510 0.027 -2.117 1.00 83.12 89 VAL A N 1
ATOM 687 C CA . VAL A 1 89 ? 3.499 -0.842 -0.925 1.00 83.12 89 VAL A CA 1
ATOM 688 C C . VAL A 1 89 ? 3.356 -0.015 0.346 1.00 83.12 89 VAL A C 1
ATOM 690 O O . VAL A 1 89 ? 2.571 -0.369 1.227 1.00 83.12 89 VAL A O 1
ATOM 693 N N . MET A 1 90 ? 4.111 1.077 0.462 1.00 87.69 90 MET A N 1
ATOM 694 C CA . MET A 1 90 ? 4.066 1.951 1.630 1.00 87.69 90 MET A CA 1
ATOM 695 C C . MET A 1 90 ? 2.705 2.639 1.761 1.00 87.69 90 MET A C 1
ATOM 697 O O . MET A 1 90 ? 2.127 2.629 2.846 1.00 87.69 90 MET A O 1
ATOM 701 N N . ALA A 1 91 ? 2.149 3.147 0.661 1.00 85.38 91 ALA A N 1
ATOM 702 C CA . ALA A 1 91 ? 0.812 3.733 0.631 1.00 85.38 91 ALA A CA 1
ATOM 703 C C . ALA A 1 91 ? -0.261 2.723 1.067 1.00 85.38 91 ALA A C 1
ATOM 705 O O . ALA A 1 91 ? -1.098 3.031 1.917 1.00 85.38 91 ALA A O 1
ATOM 706 N N . TYR A 1 92 ? -0.193 1.488 0.561 1.00 83.88 92 TYR A N 1
ATOM 707 C CA . TYR A 1 92 ? -1.105 0.420 0.967 1.00 83.88 92 TYR A CA 1
ATOM 708 C C . TYR A 1 92 ? -0.963 0.069 2.456 1.00 83.88 92 TYR A C 1
ATOM 710 O O . TYR A 1 92 ? -1.961 -0.038 3.170 1.00 83.88 92 TYR A O 1
ATOM 718 N N . ARG A 1 93 ? 0.272 -0.051 2.964 1.00 84.25 93 ARG A N 1
ATOM 719 C CA . ARG A 1 93 ? 0.529 -0.280 4.398 1.00 84.25 93 ARG A CA 1
ATOM 720 C C . ARG A 1 93 ? -0.030 0.836 5.278 1.00 84.25 93 ARG A C 1
ATOM 722 O O . ARG A 1 93 ? -0.573 0.548 6.345 1.00 84.25 93 ARG A O 1
ATOM 729 N N . ILE A 1 94 ? 0.086 2.090 4.844 1.00 84.69 94 ILE A N 1
ATOM 730 C CA . ILE A 1 94 ? -0.475 3.238 5.563 1.00 84.69 94 ILE A CA 1
ATOM 731 C C . ILE A 1 94 ? -2.000 3.136 5.580 1.00 84.69 94 ILE A C 1
ATOM 733 O O . ILE A 1 94 ? -2.587 3.202 6.655 1.00 84.69 94 ILE A O 1
ATOM 737 N N . MET A 1 95 ? -2.640 2.877 4.436 1.00 82.81 95 MET A N 1
ATOM 738 C CA . MET A 1 95 ? -4.095 2.696 4.354 1.00 82.81 95 MET A CA 1
ATOM 739 C C . MET A 1 95 ? -4.595 1.594 5.298 1.00 82.81 95 MET A C 1
ATOM 741 O O . MET A 1 95 ? -5.574 1.784 6.018 1.00 82.81 95 MET A O 1
ATOM 745 N N . GLN A 1 96 ? -3.907 0.453 5.339 1.00 77.25 96 GLN A N 1
ATOM 746 C CA . GLN A 1 96 ? -4.277 -0.659 6.212 1.00 77.25 96 GLN A CA 1
ATOM 747 C C . GLN A 1 96 ? -4.110 -0.316 7.701 1.00 77.25 96 GLN A C 1
ATOM 749 O O . GLN A 1 96 ? -4.953 -0.681 8.526 1.00 77.25 96 GLN A O 1
ATOM 754 N N . THR A 1 97 ? -3.040 0.401 8.046 1.00 77.50 97 THR A N 1
ATOM 755 C CA . THR A 1 97 ? -2.801 0.887 9.412 1.00 77.50 97 THR A CA 1
ATOM 756 C C . THR A 1 97 ? -3.884 1.879 9.834 1.00 77.50 97 THR A C 1
ATOM 758 O O . THR A 1 97 ? -4.477 1.710 10.895 1.00 77.50 97 THR A O 1
ATOM 761 N N . VAL A 1 98 ? -4.212 2.849 8.979 1.00 78.25 98 VAL A N 1
ATOM 762 C CA . VAL A 1 98 ? -5.277 3.837 9.220 1.00 78.25 98 VAL A CA 1
ATOM 763 C C . VAL A 1 98 ? -6.624 3.147 9.428 1.00 78.25 98 VAL A C 1
ATOM 765 O O . VAL A 1 98 ? -7.299 3.404 10.418 1.00 78.25 98 VAL A O 1
ATOM 768 N N . HIS A 1 99 ? -6.977 2.181 8.579 1.00 72.69 99 HIS A N 1
ATOM 769 C CA . HIS A 1 99 ? -8.220 1.423 8.744 1.00 72.69 99 HIS A CA 1
ATOM 770 C C . HIS A 1 99 ? -8.261 0.606 10.049 1.00 72.69 99 HIS A C 1
ATOM 772 O O . HIS A 1 99 ? -9.326 0.329 10.595 1.00 72.69 99 HIS A O 1
ATOM 778 N N . SER A 1 100 ? -7.100 0.209 10.570 1.00 66.06 100 SER A N 1
ATOM 779 C CA . SER A 1 100 ? -7.009 -0.454 11.874 1.00 66.06 100 SER A CA 1
ATOM 780 C C . SER A 1 100 ? -7.180 0.536 13.033 1.00 66.06 100 SER A C 1
ATOM 782 O O . SER A 1 100 ? -7.735 0.162 14.064 1.00 66.06 100 SER A O 1
ATOM 784 N N . MET A 1 101 ? -6.768 1.796 12.860 1.00 65.50 101 MET A N 1
ATOM 785 C CA . MET A 1 101 ? -6.990 2.863 13.842 1.00 65.50 101 MET A CA 1
ATOM 786 C C . MET A 1 101 ? -8.472 3.241 13.960 1.00 65.50 101 MET A C 1
ATOM 788 O O . MET A 1 101 ? -8.931 3.480 15.072 1.00 65.50 101 MET A O 1
ATOM 792 N N . ASP A 1 102 ? -9.249 3.163 12.876 1.00 67.00 102 ASP A N 1
ATOM 793 C CA . ASP A 1 102 ? -10.709 3.390 12.897 1.00 67.00 102 ASP A CA 1
ATOM 794 C C . ASP A 1 102 ? -11.489 2.388 13.769 1.00 67.00 102 ASP A C 1
ATOM 796 O O . ASP A 1 102 ? -12.650 2.618 14.105 1.00 67.00 102 ASP A O 1
ATOM 800 N N . ARG A 1 103 ? -10.874 1.272 14.181 1.00 61.91 103 ARG A N 1
ATOM 801 C CA . ARG A 1 103 ? -11.494 0.299 15.100 1.00 61.91 103 ARG A CA 1
ATOM 802 C C . ARG A 1 103 ? -11.266 0.623 16.575 1.00 61.91 103 ARG A C 1
ATOM 804 O O . ARG A 1 103 ? -11.995 0.113 17.423 1.00 61.91 103 ARG A O 1
ATOM 811 N N . ILE A 1 104 ? -10.295 1.474 16.893 1.00 64.50 104 ILE A N 1
ATOM 812 C CA . ILE A 1 104 ? -9.969 1.880 18.267 1.00 64.50 104 ILE A CA 1
ATOM 813 C C . ILE A 1 104 ? -11.127 2.647 18.941 1.00 64.50 104 ILE A C 1
ATOM 815 O O . ILE A 1 104 ? -11.437 2.307 20.083 1.00 64.50 104 ILE A O 1
ATOM 819 N N . PRO A 1 105 ? -11.840 3.582 18.274 1.00 67.31 105 PRO A N 1
ATOM 820 C CA . PRO A 1 105 ? -12.994 4.276 18.852 1.00 67.31 105 PRO A CA 1
ATOM 821 C C . PRO A 1 105 ? -14.062 3.316 19.379 1.00 67.31 105 PRO A C 1
ATOM 823 O O . PRO A 1 105 ? -14.505 3.452 20.509 1.00 67.31 105 PRO A O 1
ATOM 826 N N . SER A 1 106 ? -14.378 2.257 18.626 1.00 67.38 106 SER A N 1
ATOM 827 C CA . SER A 1 106 ? -15.384 1.268 19.041 1.00 67.38 106 SER A CA 1
ATOM 828 C C . SER A 1 106 ? -14.995 0.470 20.294 1.00 67.38 106 SER A C 1
ATOM 830 O O . SER A 1 106 ? -15.852 0.016 21.053 1.00 67.38 106 SER A O 1
ATOM 832 N N . GLN A 1 107 ? -13.693 0.284 20.530 1.00 68.69 107 GLN A N 1
ATOM 833 C CA . GLN A 1 107 ? -13.200 -0.361 21.745 1.00 68.69 107 GLN A CA 1
ATOM 834 C C . GLN A 1 107 ? -13.260 0.599 22.933 1.00 68.69 107 GLN A C 1
ATOM 836 O O . GLN A 1 107 ? -13.602 0.170 24.033 1.00 68.69 107 GLN A O 1
ATOM 841 N N . VAL A 1 108 ? -12.973 1.883 22.702 1.00 70.00 108 VAL A N 1
ATOM 842 C CA . VAL A 1 108 ? -13.085 2.944 23.711 1.00 70.00 108 VAL A CA 1
ATOM 843 C C . VAL A 1 108 ? -14.546 3.177 24.100 1.00 70.00 108 VAL A C 1
ATOM 845 O O . VAL A 1 108 ? -14.826 3.243 25.291 1.00 70.00 108 VAL A O 1
ATOM 848 N N . ASP A 1 109 ? -15.479 3.186 23.147 1.00 77.62 109 ASP A N 1
ATOM 849 C CA . ASP A 1 109 ? -16.918 3.328 23.414 1.00 77.62 109 ASP A CA 1
ATOM 850 C C . ASP A 1 109 ? -17.459 2.164 24.255 1.00 77.62 109 ASP A C 1
ATOM 852 O O . ASP A 1 109 ? -18.161 2.368 25.247 1.00 77.62 109 ASP A O 1
ATOM 856 N N . ASN A 1 110 ? -17.065 0.929 23.923 1.00 79.56 110 ASN A N 1
ATOM 857 C CA . ASN A 1 110 ? -17.396 -0.239 24.739 1.00 79.56 110 ASN A CA 1
ATOM 858 C C . ASN A 1 110 ? -16.789 -0.141 26.145 1.00 79.56 110 ASN A C 1
ATOM 860 O O . ASN A 1 110 ? -17.456 -0.475 27.126 1.00 79.56 110 ASN A O 1
ATOM 864 N N . LEU A 1 111 ? -15.546 0.333 26.269 1.00 79.69 111 LEU A N 1
ATOM 865 C CA . LEU A 1 111 ? -14.926 0.550 27.575 1.00 79.69 111 LEU A CA 1
ATOM 866 C C . LEU A 1 111 ? -15.682 1.606 28.382 1.00 79.69 111 LEU A C 1
ATOM 868 O O . LEU A 1 111 ? -15.925 1.386 29.564 1.00 79.69 111 LEU A O 1
ATOM 872 N N . ASN A 1 112 ? -16.078 2.708 27.747 1.00 80.44 112 ASN A N 1
ATOM 873 C CA . ASN A 1 112 ? -16.800 3.792 28.396 1.00 80.44 112 ASN A CA 1
ATOM 874 C C . ASN A 1 112 ? -18.157 3.310 28.913 1.00 80.44 112 ASN A C 1
ATOM 876 O O . ASN A 1 112 ? -18.454 3.486 30.085 1.00 80.44 112 ASN A O 1
ATOM 880 N N . SER A 1 113 ? -18.905 2.557 28.099 1.00 81.81 113 SER A N 1
ATOM 881 C CA . SER A 1 113 ? -20.174 1.956 28.537 1.00 81.81 113 SER A CA 1
ATOM 882 C C . SER A 1 113 ? -20.010 1.004 29.730 1.00 81.81 113 SER A C 1
ATOM 884 O O . SER A 1 113 ? -20.861 0.938 30.614 1.00 81.81 113 SER A O 1
ATOM 886 N N . LYS A 1 114 ? -18.884 0.282 29.796 1.00 88.19 114 LYS A N 1
ATOM 887 C CA . LYS A 1 114 ? -18.568 -0.595 30.925 1.00 88.19 114 LYS A CA 1
ATOM 888 C C . LYS A 1 114 ? -18.174 0.197 32.174 1.00 88.19 114 LYS A C 1
ATOM 890 O O . LYS A 1 114 ? -18.506 -0.226 33.276 1.00 88.19 114 LYS A O 1
ATOM 895 N N . VAL A 1 115 ? -17.460 1.310 32.010 1.00 91.31 115 VAL A N 1
ATOM 896 C CA . VAL A 1 115 ? -17.107 2.224 33.108 1.00 91.31 115 VAL A CA 1
ATOM 897 C C . VAL A 1 115 ? -18.359 2.897 33.665 1.00 91.31 115 VAL A C 1
ATOM 899 O O . VAL A 1 115 ? -18.504 2.942 34.884 1.00 91.31 115 VAL A O 1
ATOM 902 N N . ASP A 1 116 ? -19.281 3.323 32.803 1.00 89.06 116 ASP A N 1
ATOM 903 C CA . ASP A 1 116 ? -20.568 3.894 33.206 1.00 89.06 116 ASP A CA 1
ATOM 904 C C . ASP A 1 116 ? -21.371 2.885 34.041 1.00 89.06 116 ASP A C 1
ATOM 906 O O . ASP A 1 116 ? -21.786 3.199 35.154 1.00 89.06 116 ASP A O 1
ATOM 910 N N . GLY A 1 117 ? -21.471 1.628 33.588 1.00 89.19 117 GLY A N 1
ATOM 911 C CA . GLY A 1 117 ? -22.132 0.572 34.365 1.00 89.19 117 GLY A CA 1
ATOM 912 C C . GLY A 1 117 ? -21.478 0.309 35.729 1.00 89.19 117 GLY A C 1
ATOM 913 O O . GLY A 1 117 ? -22.170 0.121 36.725 1.00 89.19 117 GLY A O 1
ATOM 914 N N . ILE A 1 118 ? -20.142 0.357 35.812 1.00 92.31 118 ILE A N 1
ATOM 915 C CA . ILE A 1 118 ? -19.430 0.247 37.098 1.00 92.31 118 ILE A CA 1
ATOM 916 C C . ILE A 1 118 ? -19.727 1.453 37.998 1.00 92.31 118 ILE A C 1
ATOM 918 O O . ILE A 1 118 ? -19.817 1.294 39.215 1.00 92.31 118 ILE A O 1
ATOM 922 N N . SER A 1 119 ? -19.867 2.654 37.434 1.00 91.12 119 SER A N 1
ATOM 923 C CA . SER A 1 119 ? -20.220 3.848 38.205 1.00 91.12 119 SER A CA 1
ATOM 924 C C . SER A 1 119 ? -21.606 3.708 38.838 1.00 91.12 119 SER A C 1
ATOM 926 O O . SER A 1 119 ? -21.756 3.974 40.031 1.00 91.12 119 SER A O 1
ATOM 928 N N . ASP A 1 120 ? -22.583 3.209 38.081 1.00 92.94 120 ASP A N 1
ATOM 929 C CA . ASP A 1 120 ? -23.941 2.953 38.575 1.00 92.94 120 ASP A CA 1
ATOM 930 C C . ASP A 1 120 ? -23.959 1.894 39.694 1.00 92.94 120 ASP A C 1
ATOM 932 O O . ASP A 1 120 ? -24.638 2.051 40.719 1.00 92.94 120 ASP A O 1
ATOM 936 N N . ASP A 1 121 ? -23.162 0.832 39.542 1.00 94.69 121 ASP A N 1
ATOM 937 C CA . ASP A 1 121 ? -22.988 -0.197 40.572 1.00 94.69 121 ASP A CA 1
ATOM 938 C C . ASP A 1 121 ? -22.360 0.388 41.850 1.00 94.69 121 ASP A C 1
ATOM 940 O O . ASP A 1 121 ? -22.796 0.084 42.966 1.00 94.69 121 ASP A O 1
ATOM 944 N N . VAL A 1 122 ? -21.362 1.269 41.714 1.00 95.12 122 VAL A N 1
ATOM 945 C CA . VAL A 1 122 ? -20.716 1.955 42.845 1.00 95.12 122 VAL A CA 1
ATOM 946 C C . VAL A 1 122 ? -21.701 2.862 43.581 1.00 95.12 122 VAL A C 1
ATOM 948 O O . VAL A 1 122 ? -21.710 2.874 44.816 1.00 95.12 122 VAL A O 1
ATOM 951 N N . ASP A 1 123 ? -22.549 3.595 42.866 1.00 94.69 123 ASP A N 1
ATOM 952 C CA . ASP A 1 123 ? -23.558 4.456 43.484 1.00 94.69 123 ASP A CA 1
ATOM 953 C C . ASP A 1 123 ? -24.655 3.638 44.177 1.00 94.69 123 ASP A C 1
ATOM 955 O O . ASP A 1 123 ? -25.067 3.959 45.301 1.00 94.69 123 ASP A O 1
ATOM 959 N N . THR A 1 124 ? -25.044 2.506 43.590 1.00 94.50 124 THR A N 1
ATOM 960 C CA . THR A 1 124 ? -25.941 1.536 44.229 1.00 94.50 124 THR A CA 1
ATOM 961 C C . THR A 1 12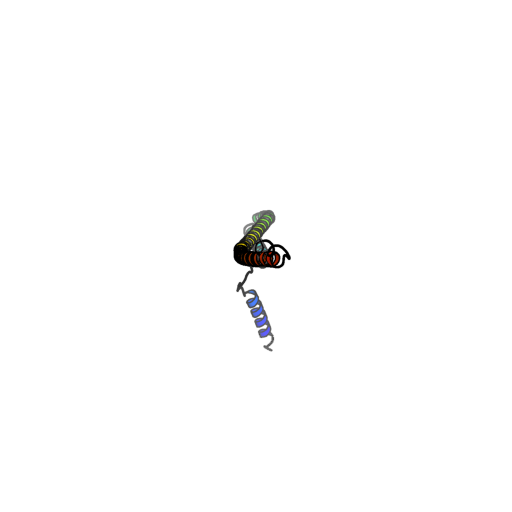4 ? -25.331 0.987 45.519 1.00 94.50 124 THR A C 1
ATOM 963 O O . THR A 1 124 ? -25.994 0.973 46.561 1.00 94.50 124 THR A O 1
ATOM 966 N N . PHE A 1 125 ? -24.055 0.594 45.501 1.00 95.19 125 PHE A N 1
ATOM 967 C CA . PHE A 1 125 ? -23.360 0.128 46.700 1.00 95.19 125 PHE A CA 1
ATOM 968 C C . PHE A 1 125 ? -23.242 1.206 47.776 1.00 95.19 125 PHE A C 1
ATOM 970 O O . PHE A 1 125 ? -23.471 0.910 48.950 1.00 95.19 125 PHE A O 1
ATOM 977 N N . LYS A 1 126 ? -22.957 2.463 47.420 1.00 94.69 126 LYS A N 1
ATOM 978 C CA . LYS A 1 126 ? -22.955 3.575 48.388 1.00 94.69 126 LYS A CA 1
ATOM 979 C C . LYS A 1 126 ? -24.312 3.737 49.066 1.00 94.69 126 LYS A C 1
ATOM 981 O O . LYS A 1 126 ? -24.368 3.890 50.285 1.00 94.69 126 LYS A O 1
ATOM 986 N N . SER A 1 127 ? -25.394 3.662 48.296 1.00 94.38 127 SER A N 1
ATOM 987 C CA . SER A 1 127 ? -26.759 3.739 48.825 1.00 94.38 127 SER A CA 1
ATOM 988 C C . SER A 1 127 ? -27.062 2.588 49.792 1.00 94.38 127 SER A C 1
ATOM 990 O O . SER A 1 127 ? -27.577 2.802 50.892 1.00 94.38 127 SER A O 1
ATOM 992 N N . GLN A 1 128 ? -26.658 1.364 49.440 1.00 96.38 128 GLN A N 1
ATOM 993 C CA . GLN A 1 128 ? -26.800 0.201 50.320 1.00 96.38 128 GLN A CA 1
ATOM 994 C C . GLN A 1 128 ? -26.004 0.358 51.623 1.00 96.38 128 GLN A C 1
ATOM 996 O O . GLN A 1 128 ? -26.536 0.072 52.697 1.00 96.38 128 GLN A O 1
ATOM 1001 N N . ILE A 1 129 ? -24.764 0.854 51.559 1.00 96.31 129 ILE A N 1
ATOM 1002 C CA . ILE A 1 129 ? -23.936 1.127 52.745 1.00 96.31 129 ILE A CA 1
ATOM 1003 C C . ILE A 1 129 ? -24.597 2.175 53.643 1.00 96.31 129 ILE A C 1
ATOM 1005 O O . ILE A 1 129 ? -24.684 1.958 54.851 1.00 96.31 129 ILE A O 1
ATOM 1009 N N . ALA A 1 130 ? -25.127 3.260 53.071 1.00 94.69 130 ALA A N 1
ATOM 1010 C CA . ALA A 1 130 ? -25.845 4.280 53.834 1.00 94.69 130 ALA A CA 1
ATOM 1011 C C . ALA A 1 130 ? -27.067 3.687 54.560 1.00 94.69 130 ALA A C 1
ATOM 1013 O O . ALA A 1 130 ? -27.314 3.968 55.733 1.00 94.69 130 ALA A O 1
ATOM 1014 N N . HIS A 1 131 ? -27.808 2.797 53.897 1.00 94.69 131 HIS A N 1
ATOM 1015 C CA . HIS A 1 131 ? -28.932 2.106 54.523 1.00 94.69 131 HIS A CA 1
ATOM 1016 C C . HIS A 1 131 ? -28.487 1.159 55.652 1.00 94.69 131 HIS A C 1
ATOM 1018 O O . HIS A 1 131 ? -29.185 1.026 56.663 1.00 94.69 131 HIS A O 1
ATOM 1024 N N . ILE A 1 132 ? -27.349 0.482 55.494 1.00 95.94 132 ILE A N 1
ATOM 1025 C CA . ILE A 1 132 ? -26.771 -0.365 56.543 1.00 95.94 132 ILE A CA 1
ATOM 1026 C C . ILE A 1 132 ? -26.343 0.490 57.739 1.00 95.94 132 ILE A C 1
ATOM 1028 O O . ILE A 1 132 ? -26.667 0.118 58.863 1.00 95.94 132 ILE A O 1
ATOM 1032 N N . GLN A 1 133 ? -25.704 1.641 57.520 1.00 95.06 133 GLN A N 1
ATOM 1033 C CA . GLN A 1 133 ? -25.339 2.581 58.587 1.00 95.06 133 GLN A CA 1
ATOM 1034 C C . GLN A 1 133 ? -26.554 3.007 59.409 1.00 95.06 133 GLN A C 1
ATOM 1036 O O . GLN A 1 133 ? -26.556 2.796 60.616 1.00 95.06 133 GLN A O 1
ATOM 1041 N N . ASN A 1 134 ? -27.641 3.431 58.761 1.00 94.75 134 ASN A N 1
ATOM 1042 C CA . ASN A 1 134 ? -28.878 3.787 59.465 1.00 94.75 134 ASN A CA 1
ATOM 1043 C C . ASN A 1 134 ? -29.427 2.634 60.329 1.00 94.75 134 ASN A C 1
ATOM 1045 O O . ASN A 1 134 ? -29.937 2.852 61.428 1.00 94.75 134 ASN A O 1
ATOM 1049 N N . LYS A 1 135 ? -29.338 1.386 59.844 1.00 94.94 135 LYS A N 1
ATOM 1050 C CA . LYS A 1 135 ? -29.745 0.207 60.626 1.00 94.94 135 LYS A CA 1
ATOM 1051 C C . LYS A 1 135 ? -28.813 -0.041 61.813 1.00 94.94 135 LYS A C 1
ATOM 1053 O O . LYS A 1 135 ? -29.298 -0.377 62.890 1.00 94.94 135 LYS A O 1
ATOM 1058 N N . VAL A 1 136 ? -27.503 0.094 61.618 1.00 96.31 136 VAL A N 1
ATOM 1059 C CA . VAL A 1 136 ? -26.492 -0.078 62.673 1.00 96.31 136 VAL A CA 1
ATOM 1060 C C . VAL A 1 136 ? -26.651 0.985 63.759 1.00 96.31 136 VAL A C 1
ATOM 1062 O O . VAL A 1 136 ? -26.579 0.644 64.940 1.00 96.31 136 VAL A O 1
ATOM 1065 N N . ASP A 1 137 ? -26.946 2.228 63.386 1.00 95.00 137 ASP A N 1
ATOM 1066 C CA . ASP A 1 137 ? -27.222 3.315 64.328 1.00 95.00 137 ASP A CA 1
ATOM 1067 C C . ASP A 1 137 ? -28.461 2.995 65.176 1.00 95.00 137 ASP A C 1
ATOM 1069 O O . ASP A 1 137 ? -28.387 2.983 66.404 1.00 95.00 137 ASP A O 1
ATOM 1073 N N . GLY A 1 138 ? -29.564 2.573 64.546 1.00 92.94 138 GLY A N 1
ATOM 1074 C CA . GLY A 1 138 ? -30.769 2.160 65.276 1.00 92.94 138 GLY A CA 1
ATOM 1075 C C . GLY A 1 138 ? -30.549 0.959 66.212 1.00 92.94 138 GLY A C 1
ATOM 1076 O O . GLY A 1 138 ? -31.095 0.905 67.320 1.00 92.94 138 GLY A O 1
ATOM 1077 N N . VAL A 1 139 ? -29.720 -0.009 65.809 1.00 95.38 139 VAL A N 1
ATOM 1078 C CA . VAL A 1 139 ? -29.316 -1.125 66.683 1.00 95.38 139 VAL A CA 1
ATOM 1079 C C . VAL A 1 139 ? -28.469 -0.621 67.856 1.00 95.38 139 VAL A C 1
ATOM 1081 O O . VAL A 1 139 ? -28.694 -1.046 68.990 1.00 95.38 139 VAL A O 1
ATOM 1084 N N . THR A 1 140 ? -27.542 0.307 67.618 1.00 93.81 140 THR A N 1
ATOM 1085 C CA . THR A 1 140 ? -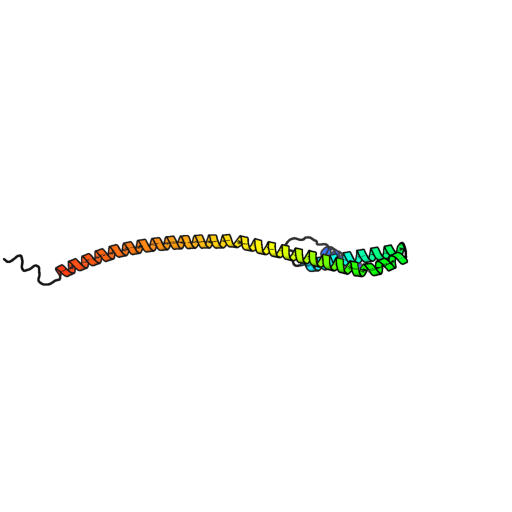26.685 0.912 68.652 1.00 93.81 140 THR A CA 1
ATOM 1086 C C . THR A 1 140 ? -27.507 1.673 69.693 1.00 93.81 140 THR A C 1
ATOM 1088 O O . THR A 1 140 ? -27.271 1.523 70.897 1.00 93.81 140 THR A O 1
ATOM 1091 N N . ASP A 1 141 ? -28.526 2.415 69.259 1.00 93.19 141 ASP A N 1
ATOM 1092 C CA . ASP A 1 141 ? -29.467 3.106 70.146 1.00 93.19 141 ASP A CA 1
ATOM 1093 C C . ASP A 1 141 ? -30.250 2.118 71.016 1.00 93.19 141 ASP A C 1
ATOM 1095 O O . ASP A 1 141 ? -30.366 2.290 72.234 1.00 93.19 141 ASP A O 1
ATOM 1099 N N . THR A 1 142 ? -30.728 1.027 70.411 1.00 92.75 142 THR A N 1
ATOM 1100 C CA . THR A 1 142 ? -31.452 -0.035 71.125 1.00 92.75 142 THR A CA 1
ATOM 1101 C C . THR A 1 142 ? -30.565 -0.691 72.184 1.00 92.75 142 THR A C 1
ATOM 1103 O O . THR A 1 142 ? -30.989 -0.873 73.326 1.00 92.75 142 THR A O 1
ATOM 1106 N N . ILE A 1 143 ? -29.311 -1.005 71.846 1.00 93.06 143 ILE A N 1
ATOM 1107 C CA . ILE A 1 143 ? -28.334 -1.565 72.790 1.00 93.06 143 ILE A CA 1
ATOM 1108 C C . ILE A 1 143 ? -28.051 -0.577 73.924 1.00 93.06 143 ILE A C 1
ATOM 1110 O O . ILE A 1 143 ? -27.996 -0.983 75.083 1.00 93.06 143 ILE A O 1
ATOM 1114 N N . SER A 1 144 ? -27.913 0.714 73.622 1.00 90.69 144 SER A N 1
ATOM 1115 C CA . SER A 1 144 ? -27.672 1.756 74.626 1.00 90.69 144 SER A CA 1
ATOM 1116 C C . SER A 1 144 ? -28.821 1.848 75.628 1.00 90.69 144 SER A C 1
ATOM 1118 O O . SER A 1 144 ? -28.593 1.869 76.839 1.00 90.69 144 SER A O 1
ATOM 1120 N N . PHE A 1 145 ? -30.062 1.823 75.141 1.00 88.12 145 PHE A N 1
ATOM 1121 C CA . PHE A 1 145 ? -31.255 1.792 75.982 1.00 88.12 145 PHE A CA 1
ATOM 1122 C C . PHE A 1 145 ? -31.312 0.538 76.862 1.00 88.12 145 PHE A C 1
ATOM 1124 O O . PHE A 1 145 ? -31.523 0.639 78.074 1.00 88.12 145 PHE A O 1
ATOM 1131 N N . LEU A 1 146 ? -31.069 -0.638 76.275 1.00 88.88 146 LEU A N 1
ATOM 1132 C CA . LEU A 1 146 ? -31.035 -1.896 77.019 1.00 88.88 146 LEU A CA 1
ATOM 1133 C C . LEU A 1 146 ? -29.933 -1.895 78.079 1.00 88.88 146 LEU A C 1
ATOM 1135 O O . LEU A 1 146 ? -30.190 -2.326 79.196 1.00 88.88 146 LEU A O 1
ATOM 1139 N N . ASN A 1 147 ? -28.753 -1.353 77.776 1.00 86.94 147 ASN A N 1
ATOM 1140 C CA . ASN A 1 147 ? -27.649 -1.250 78.727 1.00 86.94 147 ASN A CA 1
ATOM 1141 C C . ASN A 1 147 ? -28.016 -0.356 79.928 1.00 86.94 147 ASN A C 1
ATOM 1143 O O . ASN A 1 147 ? -27.742 -0.702 81.076 1.00 86.94 147 ASN A O 1
ATOM 1147 N N . VAL A 1 148 ? -28.707 0.764 79.686 1.00 80.19 148 VAL A N 1
ATOM 1148 C CA . VAL A 1 148 ? -29.225 1.653 80.743 1.00 80.19 148 VAL A CA 1
ATOM 1149 C C . VAL A 1 148 ? -30.273 0.954 81.617 1.00 80.19 148 VAL A C 1
ATOM 1151 O O . VAL A 1 148 ? -30.275 1.152 82.832 1.00 80.19 148 VAL A O 1
ATOM 1154 N N . LEU A 1 149 ? -31.139 0.126 81.028 1.00 74.88 149 LEU A N 1
ATOM 1155 C CA . LEU A 1 149 ? -32.130 -0.684 81.749 1.00 74.88 149 LEU A CA 1
ATOM 1156 C C . LEU A 1 149 ? -31.501 -1.832 82.539 1.00 74.88 149 LEU A C 1
ATOM 1158 O O . LEU A 1 149 ? -31.922 -2.111 83.660 1.00 74.88 149 LEU A O 1
ATOM 1162 N N . SER A 1 150 ? -30.500 -2.494 81.963 1.00 73.25 150 SER A N 1
ATOM 1163 C CA . SER A 1 150 ? -29.792 -3.599 82.601 1.00 73.25 150 SER A CA 1
ATOM 1164 C C . SER A 1 150 ? -28.787 -3.134 83.646 1.00 73.25 150 SER A C 1
ATOM 1166 O O . SER A 1 150 ? -28.343 -3.960 84.436 1.00 73.25 150 SER A O 1
ATOM 1168 N N . ALA A 1 151 ? -28.432 -1.841 83.673 1.00 68.69 151 ALA A N 1
ATOM 1169 C CA . ALA A 1 151 ? -27.561 -1.259 84.684 1.00 68.69 151 ALA A CA 1
ATOM 1170 C C . ALA A 1 151 ? -28.204 -1.425 86.077 1.00 68.69 151 ALA A C 1
ATOM 1172 O O . ALA A 1 151 ? -29.140 -0.694 86.434 1.00 68.69 151 ALA A O 1
ATOM 1173 N N . PRO A 1 152 ? -27.713 -2.367 86.900 1.00 56.03 152 PRO A N 1
ATOM 1174 C CA . PRO A 1 152 ? -28.344 -2.688 88.162 1.00 56.03 152 PRO A CA 1
ATOM 1175 C C . PRO A 1 152 ? -27.981 -1.582 89.153 1.00 56.03 152 PRO A C 1
ATOM 1177 O O . PRO A 1 152 ? -26.862 -1.523 89.653 1.00 56.03 152 PRO A O 1
ATOM 1180 N N . GLY A 1 153 ? -28.915 -0.663 89.419 1.00 59.28 153 GLY A N 1
ATOM 1181 C CA . GLY A 1 153 ? -28.815 0.197 90.605 1.00 59.28 153 GLY A CA 1
ATOM 1182 C C . GLY A 1 153 ? -29.188 1.675 90.490 1.00 59.28 153 GLY A C 1
ATOM 1183 O O . GLY A 1 153 ? -29.001 2.387 91.475 1.00 59.28 153 GLY A O 1
ATOM 1184 N N . ARG A 1 154 ? -29.724 2.187 89.370 1.00 56.62 154 ARG A N 1
ATOM 1185 C CA . ARG A 1 154 ? -30.047 3.636 89.271 1.00 56.62 154 ARG A CA 1
ATOM 1186 C C . ARG A 1 154 ? -31.529 4.010 89.386 1.00 56.62 154 ARG A C 1
ATOM 1188 O O . ARG A 1 154 ? -31.814 5.143 89.763 1.00 56.62 154 ARG A O 1
ATOM 1195 N N . LEU A 1 155 ? -32.467 3.084 89.175 1.00 57.59 155 LEU A N 1
ATOM 1196 C CA . LEU A 1 155 ? -33.912 3.374 89.274 1.00 57.59 155 LEU A CA 1
ATOM 1197 C C . LEU A 1 155 ? -34.488 3.274 90.701 1.00 57.59 155 LEU A C 1
ATOM 1199 O O . LEU A 1 155 ? -35.524 3.866 90.985 1.00 57.59 155 LEU A O 1
ATOM 1203 N N . SER A 1 156 ? -33.801 2.613 91.639 1.00 56.50 156 SER A N 1
ATOM 1204 C CA . SER A 1 156 ? -34.350 2.363 92.984 1.00 56.50 156 SER A CA 1
ATOM 1205 C C . SER A 1 156 ? -34.230 3.539 93.967 1.00 56.50 156 SER A C 1
ATOM 1207 O O . SER A 1 156 ? -34.829 3.487 95.037 1.00 56.50 156 SER A O 1
ATOM 1209 N N . LYS A 1 157 ? -33.460 4.595 93.658 1.00 52.53 157 LYS A N 1
ATOM 1210 C CA . LYS A 1 157 ? -33.117 5.644 94.646 1.00 52.53 157 LYS A CA 1
ATOM 1211 C C . LYS A 1 157 ? -33.952 6.930 94.570 1.00 52.53 157 LYS A C 1
ATOM 1213 O O . LYS A 1 157 ? -33.763 7.800 95.410 1.00 52.53 157 LYS A O 1
ATOM 1218 N N . LYS A 1 158 ? -34.848 7.070 93.584 1.00 55.16 158 LYS A N 1
ATOM 1219 C CA . LYS A 1 158 ? -35.687 8.276 93.399 1.00 55.16 158 LYS A CA 1
ATOM 1220 C C . LYS A 1 158 ? -37.168 8.102 93.749 1.00 55.16 158 LYS A C 1
ATOM 1222 O O . LYS A 1 158 ? -37.875 9.095 93.792 1.00 55.16 158 LYS A O 1
ATOM 1227 N N . ILE A 1 159 ? -37.624 6.874 93.997 1.00 59.41 159 ILE A N 1
ATOM 1228 C CA . ILE A 1 159 ? -39.033 6.583 94.329 1.00 59.41 159 ILE A CA 1
ATOM 1229 C C . ILE A 1 159 ? -39.217 6.388 95.848 1.00 59.41 159 ILE A C 1
ATOM 1231 O O . ILE A 1 159 ? -40.334 6.326 96.342 1.00 59.41 159 ILE A O 1
ATOM 1235 N N . PHE A 1 160 ? -38.121 6.349 96.613 1.00 56.19 160 PHE A N 1
ATOM 1236 C CA . PHE A 1 160 ? -38.141 6.172 98.066 1.00 56.19 160 PHE A CA 1
ATOM 1237 C C . PHE A 1 160 ? -37.345 7.282 98.772 1.00 56.19 160 PHE A C 1
ATOM 1239 O O . PHE A 1 160 ? -36.282 7.028 99.337 1.00 56.19 160 PHE A O 1
ATOM 1246 N N . LYS A 1 161 ? -37.816 8.531 98.681 1.00 45.06 161 LYS A N 1
ATOM 1247 C CA . LYS A 1 161 ? -37.606 9.567 99.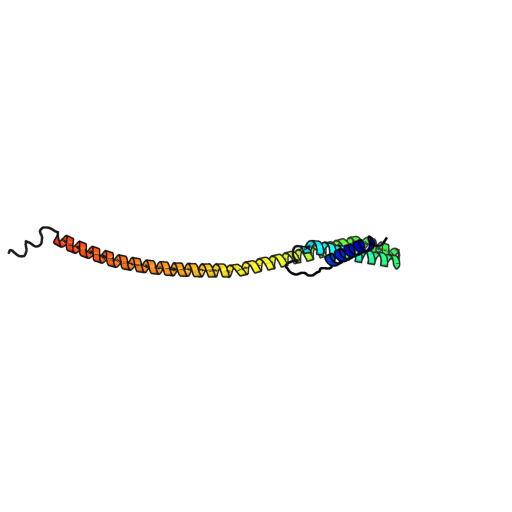704 1.00 45.06 161 LYS A CA 1
ATOM 1248 C C . LYS A 1 161 ? -38.595 10.711 99.529 1.00 45.06 161 LYS A C 1
ATOM 1250 O O . LYS A 1 161 ? -38.750 11.153 98.371 1.00 45.06 161 LYS A O 1
#

Secondary structure (DSSP, 8-state):
--SHHHHHHHHHHHHHHHHT-----S-TTTTSHHHHHHHHHHHHHHHHHHHHHHHHHH-HHHHHHHHHHHHHHHHHHHHHHHHHHHHHHHHHHHHHHHHHHTTHHHHHHHHHHHHHHHHHHHHHHHHHHHHHHHHHHHHHHHHHHHHHHHSTTSSTTSS--

Foldseek 3Di:
DPDVPVVVVVVVVVVVVVVPPPPDDDDCLPVCLVVVLVVQLVVVVVVLVVVLVVLCVVPVVSSVVSVVVSVVVSVVSNVVSVVVSVVVVVVVVVVVVVVVVVCVVVVVVVVVVVVVVVVVVVVVVVVVVVVVVVVVVVVVVVVVVVCVVPPPDDPPPPVPD